Protein AF-A0A5E4YNG4-F1 (afdb_monomer_lite)

Radius of gyration: 36.36 Å; chains: 1; bounding box: 72×98×94 Å

Organism: NCBI:txid2508292

pLDDT: mean 80.36, std 14.43, range [36.69, 95.38]

Structure (mmCIF, N/CA/C/O backbone):
data_AF-A0A5E4YNG4-F1
#
_entry.id   AF-A0A5E4YNG4-F1
#
loop_
_atom_site.group_PDB
_atom_site.id
_atom_site.type_symbol
_atom_site.label_atom_id
_atom_site.label_alt_id
_atom_site.label_comp_id
_atom_site.label_asym_id
_atom_site.label_entity_id
_atom_site.label_seq_id
_atom_site.pdbx_PDB_ins_code
_atom_site.Cartn_x
_atom_site.Cartn_y
_atom_site.Cartn_z
_atom_site.occupancy
_atom_site.B_iso_or_equiv
_atom_site.auth_seq_id
_atom_site.auth_comp_id
_atom_site.auth_asym_id
_atom_site.auth_atom_id
_atom_site.pdbx_PDB_model_num
ATOM 1 N N . MET A 1 1 ? -55.001 67.951 67.050 1.00 54.06 1 MET A N 1
ATOM 2 C CA . MET A 1 1 ? -53.935 66.939 67.212 1.00 54.06 1 MET A CA 1
ATOM 3 C C . MET A 1 1 ? -54.375 65.667 66.504 1.00 54.06 1 MET A C 1
ATOM 5 O O . MET A 1 1 ? -55.515 65.271 66.699 1.00 54.06 1 MET A O 1
ATOM 9 N N . SER A 1 2 ? -53.445 65.068 65.751 1.00 51.81 2 SER A N 1
ATOM 10 C CA . SER A 1 2 ? -53.526 63.856 64.911 1.00 51.81 2 SER A CA 1
ATOM 11 C C . SER A 1 2 ? -54.114 64.014 63.492 1.00 51.81 2 SER A C 1
ATOM 13 O O . SER A 1 2 ? -55.134 64.690 63.368 1.00 51.81 2 SER A O 1
ATOM 15 N N . PRO A 1 3 ? -53.570 63.351 62.444 1.00 52.69 3 PRO A N 1
ATOM 16 C CA . PRO A 1 3 ? -52.270 62.672 62.313 1.00 52.69 3 PRO A CA 1
ATOM 17 C C . PRO A 1 3 ? -51.418 63.195 61.136 1.00 52.69 3 PRO A C 1
ATOM 19 O O . PRO A 1 3 ? -51.901 63.803 60.188 1.00 52.69 3 PRO A O 1
ATOM 22 N N . TYR A 1 4 ? -50.117 62.942 61.242 1.00 60.16 4 TYR A N 1
ATOM 23 C CA . TYR A 1 4 ? -49.100 63.128 60.209 1.00 60.16 4 TYR A CA 1
ATOM 24 C C . TYR A 1 4 ? -49.372 62.162 59.042 1.00 60.16 4 TYR A C 1
ATOM 26 O O . TYR A 1 4 ? -49.594 60.979 59.288 1.00 60.16 4 TYR A O 1
ATOM 34 N N . ASP A 1 5 ? -49.351 62.655 57.805 1.00 58.59 5 ASP A N 1
ATOM 35 C CA . ASP A 1 5 ? -49.536 61.858 56.585 1.00 58.59 5 ASP A CA 1
ATOM 36 C C . ASP A 1 5 ? -48.145 61.516 56.009 1.00 58.59 5 ASP A C 1
ATOM 38 O O . ASP A 1 5 ? -47.427 62.431 55.583 1.00 58.59 5 ASP A O 1
ATOM 42 N N . PRO A 1 6 ? -47.667 60.258 56.069 1.00 61.62 6 PRO A N 1
ATOM 43 C CA . PRO A 1 6 ? -46.349 59.927 55.551 1.00 61.62 6 PRO A CA 1
ATOM 44 C C . PRO A 1 6 ? -46.398 59.779 54.023 1.00 61.62 6 PRO A C 1
ATOM 46 O O . PRO A 1 6 ? -47.113 58.940 53.477 1.00 61.62 6 PRO A O 1
ATOM 49 N N . ARG A 1 7 ? -45.592 60.592 53.325 1.00 60.56 7 ARG A N 1
ATOM 50 C CA . ARG A 1 7 ? -45.295 60.442 51.888 1.00 60.56 7 ARG A CA 1
ATOM 51 C C . ARG A 1 7 ? -44.844 59.003 51.573 1.00 60.56 7 ARG A C 1
ATOM 53 O O . ARG A 1 7 ? -44.031 58.473 52.328 1.00 60.56 7 ARG A O 1
ATOM 60 N N . PRO A 1 8 ? -45.259 58.405 50.442 1.00 57.41 8 PRO A N 1
ATOM 61 C CA . PRO A 1 8 ? -44.745 57.105 50.027 1.00 57.41 8 PRO A CA 1
ATOM 62 C C . PRO A 1 8 ? -43.274 57.233 49.609 1.00 57.41 8 PRO A C 1
ATOM 64 O O . PRO A 1 8 ? -42.941 57.993 48.696 1.00 57.41 8 PRO A O 1
ATOM 67 N N . GLU A 1 9 ? -42.394 56.509 50.300 1.00 58.59 9 GLU A N 1
ATOM 68 C CA . GLU A 1 9 ? -40.991 56.369 49.915 1.00 58.59 9 GLU A CA 1
ATOM 69 C C . GLU A 1 9 ? -40.888 55.678 48.551 1.00 58.59 9 GLU A C 1
ATOM 71 O O . GLU A 1 9 ? -41.623 54.739 48.241 1.00 58.59 9 GLU A O 1
ATOM 76 N N . GLY A 1 10 ? -39.997 56.200 47.708 1.00 54.19 10 GLY A N 1
ATOM 77 C CA . GLY A 1 10 ? -39.794 55.727 46.346 1.00 54.19 10 GLY A CA 1
ATOM 78 C C . GLY A 1 10 ? -39.439 54.242 46.293 1.00 54.19 10 GLY A C 1
ATOM 79 O O . GLY A 1 10 ? -38.670 53.736 47.106 1.00 54.19 10 GLY A O 1
ATOM 80 N N . LEU A 1 11 ? -39.991 53.557 45.291 1.00 50.53 11 LEU A N 1
ATOM 81 C CA . LEU A 1 11 ? -39.637 52.195 44.904 1.00 50.53 11 LEU A CA 1
ATOM 82 C C . LEU A 1 11 ? -38.123 52.100 44.672 1.00 50.53 11 LEU A C 1
ATOM 84 O O . LEU A 1 11 ? -37.616 52.491 43.620 1.00 50.53 11 LEU A O 1
ATOM 88 N N . ASN A 1 12 ? -37.405 51.576 45.663 1.00 53.56 12 ASN A N 1
ATOM 89 C CA . ASN A 1 12 ? -35.994 51.248 45.543 1.00 53.56 12 ASN A CA 1
ATOM 90 C C . ASN A 1 12 ? -35.858 50.036 44.607 1.00 53.56 12 ASN A C 1
ATOM 92 O O . ASN A 1 12 ? -35.958 48.886 45.028 1.00 53.56 12 ASN A O 1
ATOM 96 N N . THR A 1 13 ? -35.706 50.294 43.310 1.00 56.12 13 THR A N 1
ATOM 97 C CA . THR A 1 13 ? -35.404 49.264 42.312 1.00 56.12 13 THR A CA 1
ATOM 98 C C . THR A 1 13 ? -33.894 49.093 42.246 1.00 56.12 13 THR A C 1
ATOM 100 O O . THR A 1 13 ? -33.212 49.652 41.393 1.00 56.12 13 THR A O 1
ATOM 103 N N . GLN A 1 14 ? -33.354 48.315 43.183 1.00 60.91 14 GLN A N 1
ATOM 104 C CA . GLN A 1 14 ? -31.998 47.803 43.045 1.00 60.91 14 GLN A CA 1
ATOM 105 C C . GLN A 1 14 ? -31.982 46.825 41.854 1.00 60.91 14 GLN A C 1
ATOM 107 O O . GLN A 1 14 ? -32.755 45.863 41.865 1.00 60.91 14 GLN A O 1
ATOM 112 N N . PRO A 1 15 ? -31.169 47.050 40.804 1.00 58.38 15 PRO A N 1
ATOM 113 C CA . PRO A 1 15 ? -31.066 46.100 39.704 1.00 58.38 15 PRO A CA 1
ATOM 114 C C . PRO A 1 15 ? -30.515 44.773 40.233 1.00 58.38 15 PRO A C 1
ATOM 116 O O . PRO A 1 15 ? -29.598 44.754 41.060 1.00 58.38 15 PRO A O 1
ATOM 119 N N . ALA A 1 16 ? -31.095 43.661 39.776 1.00 63.31 16 ALA A N 1
ATOM 120 C CA . ALA A 1 16 ? -30.594 42.331 40.094 1.00 63.31 16 ALA A CA 1
ATOM 121 C C . ALA A 1 16 ? -29.104 42.230 39.703 1.00 63.31 16 ALA A C 1
ATOM 123 O O . ALA A 1 16 ? -28.714 42.787 38.670 1.00 63.31 16 ALA A O 1
ATOM 124 N N . PRO A 1 17 ? -28.260 41.553 40.503 1.00 64.88 17 PRO A N 1
ATOM 125 C CA . PRO A 1 17 ? -26.862 41.358 40.143 1.00 64.88 17 PRO A CA 1
ATOM 126 C C . PRO A 1 17 ? -26.766 40.631 38.791 1.00 64.88 17 PRO A C 1
ATOM 128 O O . PRO A 1 17 ? -27.631 39.801 38.489 1.00 64.88 17 PRO A O 1
ATOM 131 N N . PRO A 1 18 ? -25.740 40.920 37.968 1.00 61.53 18 PRO A N 1
ATOM 132 C CA . PRO A 1 18 ? -25.562 40.235 36.695 1.00 61.53 18 PRO A CA 1
ATOM 133 C C . PRO A 1 18 ? -25.455 38.729 36.947 1.00 61.53 18 PRO A C 1
ATOM 135 O O . PRO A 1 18 ? -24.652 38.287 37.771 1.00 61.53 18 PRO A O 1
ATOM 138 N N . SER A 1 19 ? -26.290 37.944 36.262 1.00 65.69 19 SER A N 1
ATOM 139 C CA . SER A 1 19 ? -26.213 36.486 36.294 1.00 65.69 19 SER A CA 1
ATOM 140 C C . SER A 1 19 ? -24.792 36.059 35.931 1.00 65.69 19 SER A C 1
ATOM 142 O O . SER A 1 19 ? -24.269 36.465 34.892 1.00 65.69 19 SER A O 1
ATOM 144 N N . ALA A 1 20 ? -24.155 35.283 36.809 1.00 64.06 20 ALA A N 1
ATOM 145 C CA . ALA A 1 20 ? -22.824 34.751 36.553 1.00 64.06 20 ALA A CA 1
ATOM 146 C C . ALA A 1 20 ? -22.823 33.965 35.225 1.00 64.06 20 ALA A C 1
ATOM 148 O O . ALA A 1 20 ? -23.814 33.286 34.931 1.00 64.06 20 ALA A O 1
ATOM 149 N N . PRO A 1 21 ? -21.747 34.043 34.419 1.00 61.88 21 PRO A N 1
ATOM 150 C CA . PRO A 1 21 ? -21.626 33.233 33.212 1.00 61.88 21 PRO A CA 1
ATOM 151 C C . PRO A 1 21 ? -21.775 31.743 33.563 1.00 61.88 21 PRO A C 1
ATOM 153 O O . PRO A 1 21 ? -21.390 31.353 34.672 1.00 61.88 21 PRO A O 1
ATOM 156 N N . PRO A 1 22 ? -22.340 30.915 32.662 1.00 60.69 22 PRO A N 1
ATOM 157 C CA . PRO A 1 22 ? -22.518 29.492 32.913 1.00 60.69 22 PRO A CA 1
ATOM 158 C C . PRO A 1 22 ? -21.158 28.880 33.239 1.00 60.69 22 PRO A C 1
ATOM 160 O O . PRO A 1 22 ? -20.270 28.797 32.392 1.00 60.69 22 PRO A O 1
ATOM 163 N N . GLN A 1 23 ? -20.994 28.502 34.503 1.00 56.22 23 GLN A N 1
ATOM 164 C CA . GLN A 1 23 ? -19.862 27.724 34.968 1.00 56.22 23 GLN A CA 1
ATOM 165 C C . GLN A 1 23 ? -20.060 26.346 34.343 1.00 56.22 23 GLN A C 1
ATOM 167 O O . GLN A 1 23 ? -20.885 25.577 34.832 1.00 56.22 23 GLN A O 1
ATOM 172 N N . ILE A 1 24 ? -19.390 26.070 33.222 1.00 60.06 24 ILE A N 1
ATOM 173 C CA . ILE A 1 24 ? -19.284 24.707 32.698 1.00 60.06 24 ILE A CA 1
ATOM 174 C C . ILE A 1 24 ? -18.595 23.926 33.814 1.00 60.06 24 ILE A C 1
ATOM 176 O O . ILE A 1 24 ? -17.406 24.104 34.074 1.00 60.06 24 ILE A O 1
ATOM 180 N N . GLY A 1 25 ? -19.392 23.208 34.599 1.00 62.16 25 GLY A N 1
ATOM 181 C CA . GLY A 1 25 ? -18.923 22.596 35.829 1.00 62.16 25 GLY A CA 1
ATOM 182 C C . GLY A 1 25 ? -18.045 21.404 35.488 1.00 62.16 25 GLY A C 1
ATOM 183 O O . GLY A 1 25 ? -18.305 20.712 34.509 1.00 62.16 25 GLY A O 1
ATOM 184 N N . ALA A 1 26 ? -17.064 21.093 36.334 1.00 67.50 26 ALA A N 1
ATOM 185 C CA . ALA A 1 26 ? -16.248 19.879 36.219 1.00 67.50 26 ALA A CA 1
ATOM 186 C C . ALA A 1 26 ? -17.087 18.587 36.022 1.00 67.50 26 ALA A C 1
ATOM 188 O O . ALA A 1 26 ? -16.613 17.613 35.446 1.00 67.50 26 ALA A O 1
ATOM 189 N N . ASN A 1 27 ? -18.359 18.594 36.442 1.00 75.81 27 ASN A N 1
ATOM 190 C CA . ASN A 1 27 ? -19.325 17.519 36.202 1.00 75.81 27 ASN A CA 1
ATOM 191 C C . ASN A 1 27 ? -19.724 17.357 34.723 1.00 75.81 27 ASN A C 1
ATOM 193 O O . ASN A 1 27 ? -19.923 16.229 34.275 1.00 75.81 27 ASN A O 1
ATOM 197 N N . ASP A 1 28 ? -19.819 18.447 33.959 1.00 85.69 28 ASP A N 1
ATOM 198 C CA . ASP A 1 28 ? -20.122 18.405 32.525 1.00 85.69 28 ASP A CA 1
ATOM 199 C C . ASP A 1 28 ? -18.929 17.858 31.735 1.00 85.69 28 ASP A C 1
ATOM 201 O O . ASP A 1 28 ? -19.103 17.050 30.819 1.00 85.69 28 ASP A O 1
ATOM 205 N N . GLU A 1 29 ? -17.709 18.234 32.126 1.00 87.38 29 GLU A N 1
ATOM 206 C CA . GLU A 1 29 ? -16.479 17.677 31.555 1.00 87.38 29 GLU A CA 1
ATOM 207 C C . GLU A 1 29 ? -16.332 16.188 31.875 1.00 87.38 29 GLU A C 1
ATOM 209 O O . GLU A 1 29 ? -16.055 15.393 30.976 1.00 87.38 29 GLU A O 1
ATOM 214 N N . LEU A 1 30 ? -16.600 15.783 33.120 1.00 90.12 30 LEU A N 1
ATOM 215 C CA . LEU A 1 30 ? -16.581 14.379 33.528 1.00 90.12 30 LEU A CA 1
ATOM 216 C C . LEU A 1 30 ? -17.625 13.548 32.769 1.00 90.12 30 LEU A C 1
ATOM 218 O O . LEU A 1 30 ? -17.322 12.451 32.295 1.00 90.12 30 LEU A O 1
ATOM 222 N N . ALA A 1 31 ? -18.843 14.070 32.598 1.00 90.69 31 ALA A N 1
ATOM 223 C CA . ALA A 1 31 ? -19.891 13.406 31.826 1.00 90.69 31 ALA A CA 1
ATOM 224 C C . ALA A 1 31 ? -19.515 13.293 30.342 1.00 90.69 31 ALA A C 1
ATOM 226 O O . ALA A 1 31 ? -19.750 12.258 29.715 1.00 90.69 31 ALA A O 1
ATOM 227 N N . LYS A 1 32 ? -18.895 14.335 29.778 1.00 89.44 32 LYS A N 1
ATOM 228 C CA . LYS A 1 32 ? -18.384 14.312 28.406 1.00 89.44 32 LYS A CA 1
ATOM 229 C C . LYS A 1 32 ? -17.275 13.273 28.249 1.00 89.44 32 LYS A C 1
ATOM 231 O O . LYS A 1 32 ? -17.332 12.481 27.314 1.00 89.44 32 LYS A O 1
ATOM 236 N N . MET A 1 33 ? -16.314 13.234 29.170 1.00 92.62 33 MET A N 1
ATOM 237 C CA . MET A 1 33 ? -15.226 12.256 29.165 1.00 92.62 33 MET A CA 1
ATOM 238 C C . MET A 1 33 ? -15.760 10.828 29.287 1.00 92.62 33 MET A C 1
ATOM 240 O O . MET A 1 33 ? -15.365 9.968 28.511 1.00 92.62 33 MET A O 1
ATOM 244 N N . THR A 1 34 ? -16.730 10.598 30.174 1.00 94.25 34 THR A N 1
ATOM 245 C CA . THR A 1 34 ? -17.378 9.288 30.347 1.00 94.25 34 THR A CA 1
ATOM 246 C C . THR A 1 34 ? -18.074 8.828 29.066 1.00 94.25 34 THR A C 1
ATOM 248 O O . THR A 1 34 ? -17.942 7.672 28.674 1.00 94.25 34 THR A O 1
ATOM 251 N N . ARG A 1 35 ? -18.782 9.731 28.371 1.00 94.44 35 ARG A N 1
ATOM 252 C CA . ARG A 1 35 ? -19.409 9.408 27.078 1.00 94.44 35 ARG A CA 1
ATOM 253 C C . ARG A 1 35 ? -18.377 9.113 25.993 1.00 94.44 35 ARG A C 1
ATOM 255 O O . ARG A 1 35 ? -18.563 8.158 25.253 1.00 94.44 35 ARG A O 1
ATOM 262 N N . MET A 1 36 ? -17.310 9.912 25.900 1.00 94.50 36 MET A N 1
ATOM 263 C CA . MET A 1 36 ? -16.236 9.685 24.921 1.00 94.50 36 MET A CA 1
ATOM 264 C C . MET A 1 36 ? -15.538 8.348 25.166 1.00 94.50 36 MET A C 1
ATOM 266 O O . MET A 1 36 ? -15.299 7.607 24.222 1.00 94.50 36 MET A O 1
ATOM 270 N N . PHE A 1 37 ? -15.274 8.018 26.429 1.00 91.19 37 PHE A N 1
ATOM 271 C CA . PHE A 1 37 ? -14.697 6.737 26.812 1.00 91.19 37 PHE A CA 1
ATOM 272 C C . PHE A 1 37 ? -15.641 5.588 26.443 1.00 91.19 37 PHE A C 1
ATOM 274 O O . PHE A 1 37 ? -15.240 4.690 25.720 1.00 91.19 37 PHE A O 1
ATOM 281 N N . GLY A 1 38 ? -16.920 5.652 26.825 1.00 89.12 38 GLY A N 1
ATOM 282 C CA . GLY A 1 38 ? -17.896 4.614 26.473 1.00 89.12 38 GLY A CA 1
ATOM 283 C C . GLY A 1 38 ? -18.042 4.390 24.963 1.00 89.12 38 GLY A C 1
ATOM 284 O O . GLY A 1 38 ? -18.115 3.246 24.528 1.00 89.12 38 GLY A O 1
ATOM 285 N N . ALA A 1 39 ? -18.027 5.464 24.166 1.00 92.06 39 ALA A N 1
ATOM 286 C CA . ALA A 1 39 ? -18.030 5.361 22.707 1.00 92.06 39 ALA A CA 1
ATOM 287 C C . ALA A 1 39 ? -16.757 4.681 22.178 1.00 92.06 39 ALA A C 1
ATOM 289 O O . ALA A 1 39 ? -16.854 3.742 21.401 1.00 92.06 39 ALA A O 1
ATOM 290 N N . ALA A 1 40 ? -15.579 5.079 22.669 1.00 88.88 40 ALA A N 1
ATOM 291 C CA . ALA A 1 40 ? -14.314 4.474 22.259 1.00 88.88 40 ALA A CA 1
ATOM 292 C C . ALA A 1 40 ? -14.240 2.971 22.585 1.00 88.88 40 ALA A C 1
ATOM 294 O O . ALA A 1 40 ? -13.756 2.198 21.767 1.00 88.88 40 ALA A O 1
ATOM 295 N N . TYR A 1 41 ? -14.748 2.536 23.743 1.00 86.44 41 TYR A N 1
ATOM 296 C CA . TYR A 1 41 ? -14.808 1.105 24.072 1.00 86.44 41 TYR A CA 1
ATOM 297 C C . TYR A 1 41 ? -15.782 0.336 23.182 1.00 86.44 41 TYR A C 1
ATOM 299 O O . TYR A 1 41 ? -15.489 -0.798 22.816 1.00 86.44 41 TYR A O 1
ATOM 307 N N . ALA A 1 42 ? -16.920 0.937 22.821 1.00 87.56 42 ALA A N 1
ATOM 308 C CA . ALA A 1 42 ? -17.849 0.319 21.881 1.00 87.56 42 ALA A CA 1
ATOM 309 C C . ALA A 1 42 ? -17.199 0.138 20.499 1.00 87.56 42 ALA A C 1
ATOM 311 O O . ALA A 1 42 ? -17.283 -0.946 19.930 1.00 87.56 42 ALA A O 1
ATOM 312 N N . ASP A 1 43 ? -16.492 1.158 20.005 1.00 90.00 43 ASP A N 1
ATOM 313 C CA . ASP A 1 43 ? -15.784 1.098 18.722 1.00 90.00 43 ASP A CA 1
ATOM 314 C C . ASP A 1 43 ? -14.661 0.046 18.735 1.00 90.00 43 ASP A C 1
ATOM 316 O O . ASP A 1 43 ? -14.529 -0.728 17.789 1.00 90.00 43 ASP A O 1
ATOM 320 N N . LEU A 1 44 ? -13.881 -0.037 19.820 1.00 87.50 44 LEU A N 1
ATOM 321 C CA . LEU A 1 44 ? -12.856 -1.076 19.980 1.00 87.50 44 LEU A CA 1
ATOM 322 C C . LEU A 1 44 ? -13.465 -2.482 20.040 1.00 87.50 44 LEU A C 1
ATOM 324 O O . LEU A 1 44 ? -12.907 -3.407 19.458 1.00 87.50 44 LEU A O 1
ATOM 328 N N . GLY A 1 45 ? -14.626 -2.638 20.681 1.00 86.94 45 GLY A N 1
ATOM 329 C CA . GLY A 1 45 ? -15.364 -3.901 20.691 1.00 86.94 45 GLY A CA 1
ATOM 330 C C . GLY A 1 45 ? -15.769 -4.356 19.286 1.00 86.94 45 GLY A C 1
ATOM 331 O O . GLY A 1 45 ? -15.578 -5.520 18.950 1.00 86.94 45 GLY A O 1
ATOM 332 N N . LEU A 1 46 ? -16.245 -3.432 18.442 1.00 90.31 46 LEU A N 1
ATOM 333 C CA . LEU A 1 46 ? -16.575 -3.726 17.041 1.00 90.31 46 LEU A CA 1
ATOM 334 C C . LEU A 1 46 ? -15.341 -4.142 16.228 1.00 90.31 46 LEU A C 1
ATOM 336 O O . LEU A 1 46 ? -15.438 -5.007 15.361 1.00 90.31 46 LEU A O 1
ATOM 340 N N . ILE A 1 47 ? -14.186 -3.528 16.496 1.00 89.62 47 ILE A N 1
ATOM 341 C CA . ILE A 1 47 ? -12.924 -3.881 15.832 1.00 89.62 47 ILE A CA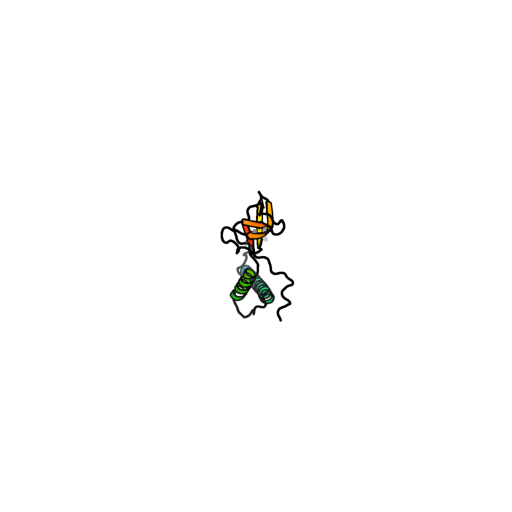 1
ATOM 342 C C . ILE A 1 47 ? -12.465 -5.278 16.255 1.00 89.62 47 ILE A C 1
ATOM 344 O O . ILE A 1 47 ? -12.084 -6.062 15.392 1.00 89.62 47 ILE A O 1
ATOM 348 N N . ASN A 1 48 ? -12.539 -5.606 17.547 1.00 87.94 48 ASN A N 1
ATOM 349 C CA . ASN A 1 48 ? -12.192 -6.941 18.033 1.00 87.94 48 ASN A CA 1
ATOM 350 C C . ASN A 1 48 ? -13.085 -8.014 17.406 1.00 87.94 48 ASN A C 1
ATOM 352 O O . ASN A 1 48 ? -12.565 -8.998 16.900 1.00 87.94 48 ASN A O 1
ATOM 356 N N . GLU A 1 49 ? -14.403 -7.792 17.347 1.00 89.06 49 GLU A N 1
ATOM 357 C CA . GLU A 1 49 ? -15.333 -8.712 16.678 1.00 89.06 49 GLU A CA 1
ATOM 358 C C . GLU A 1 49 ? -14.994 -8.886 15.189 1.00 89.06 49 GLU A C 1
ATOM 360 O O . GLU A 1 49 ? -14.968 -10.005 14.684 1.00 89.06 49 GLU A O 1
ATOM 365 N N . ALA A 1 50 ? -14.684 -7.795 14.481 1.00 90.31 50 ALA A N 1
ATOM 366 C CA . ALA A 1 50 ? -14.330 -7.849 13.062 1.00 90.31 50 ALA A CA 1
ATOM 367 C C . ALA A 1 50 ? -13.001 -8.574 12.787 1.00 90.31 50 ALA A C 1
ATOM 369 O O . ALA A 1 50 ? -12.824 -9.128 11.703 1.00 90.31 50 ALA A O 1
ATOM 370 N N . LEU A 1 51 ? -12.072 -8.540 13.743 1.00 89.50 51 LEU A N 1
ATOM 371 C CA . LEU A 1 51 ? -10.770 -9.201 13.668 1.00 89.50 51 LEU A CA 1
ATOM 372 C C . LEU A 1 51 ? -10.767 -10.590 14.337 1.00 89.50 51 LEU A C 1
ATOM 374 O O . LEU A 1 51 ? -9.713 -11.214 14.385 1.00 89.50 51 LEU A O 1
ATOM 378 N N . ASP A 1 52 ? -11.917 -11.059 14.841 1.00 89.12 52 ASP A N 1
ATOM 379 C CA . ASP A 1 52 ? -12.072 -12.298 15.625 1.00 89.12 52 ASP A CA 1
ATOM 380 C C . ASP A 1 52 ? -11.111 -12.381 16.832 1.00 89.12 52 ASP A C 1
ATOM 382 O O . ASP A 1 52 ? -10.570 -13.432 17.173 1.00 89.12 52 ASP A O 1
ATOM 386 N N . LEU A 1 53 ? -10.866 -11.234 17.472 1.00 87.12 53 LEU A N 1
ATOM 387 C CA . LEU A 1 53 ? -9.984 -11.100 18.629 1.00 87.12 53 LEU A CA 1
ATOM 388 C C . LEU A 1 53 ? -10.771 -11.225 19.934 1.00 87.12 53 LEU A C 1
ATOM 390 O O . LEU A 1 53 ? -11.882 -10.702 20.060 1.00 87.12 53 LEU A O 1
ATOM 394 N N . ASP A 1 54 ? -10.157 -11.856 20.935 1.00 83.50 54 ASP A N 1
ATOM 395 C CA . ASP A 1 54 ? -10.735 -11.959 22.273 1.00 83.50 54 ASP A CA 1
ATOM 396 C C . ASP A 1 54 ? -10.774 -10.565 22.940 1.00 83.50 54 ASP A C 1
ATOM 398 O O . ASP A 1 54 ? -9.727 -9.940 23.148 1.00 83.50 54 ASP A O 1
ATOM 402 N N . PRO A 1 55 ? -11.962 -10.031 23.284 1.00 73.62 55 PRO A N 1
ATOM 403 C CA . PRO A 1 55 ? -12.075 -8.737 23.949 1.00 73.62 55 PRO A CA 1
ATOM 404 C C . PRO A 1 55 ? -11.478 -8.718 25.364 1.00 73.62 55 PRO A C 1
ATOM 406 O O . PRO A 1 55 ? -11.207 -7.627 25.876 1.00 73.62 55 PRO A O 1
ATOM 409 N N . ASP A 1 56 ? -11.266 -9.880 25.989 1.00 78.81 56 ASP A N 1
ATOM 410 C CA . ASP A 1 56 ? -10.661 -9.998 27.317 1.00 78.81 56 ASP A CA 1
ATOM 411 C C . ASP A 1 56 ? -9.121 -9.953 27.280 1.00 78.81 56 ASP A C 1
ATOM 413 O O . ASP A 1 56 ? -8.498 -9.757 28.327 1.00 78.81 56 ASP A O 1
ATOM 417 N N . ASP A 1 57 ? -8.500 -10.051 26.095 1.00 75.69 57 ASP A N 1
ATOM 418 C CA . ASP A 1 57 ? -7.035 -10.118 25.945 1.00 75.69 57 ASP A CA 1
ATOM 419 C C . ASP A 1 57 ? -6.325 -8.782 26.247 1.00 75.69 57 ASP A C 1
ATOM 421 O O . ASP A 1 57 ? -5.118 -8.734 26.465 1.00 75.69 57 ASP A O 1
ATOM 425 N N . GLY A 1 58 ? -7.092 -7.696 26.386 1.00 70.38 58 GLY A N 1
ATOM 426 C CA . GLY A 1 58 ? -6.637 -6.418 26.929 1.00 70.38 58 GLY A CA 1
ATOM 427 C C . GLY A 1 58 ? -5.621 -5.651 26.064 1.00 70.38 58 GLY A C 1
ATOM 428 O O . GLY A 1 58 ? -4.754 -6.186 25.386 1.00 70.38 58 GLY A O 1
ATOM 429 N N . GLY A 1 59 ? -5.687 -4.318 26.125 1.00 79.62 59 GLY A N 1
ATOM 430 C CA . GLY A 1 59 ? -4.731 -3.454 25.423 1.00 79.62 59 GLY A CA 1
ATOM 431 C C . GLY A 1 59 ? -4.950 -3.374 23.907 1.00 79.62 59 GLY A C 1
ATOM 432 O O . GLY A 1 59 ? -5.966 -3.806 23.376 1.00 79.62 59 GLY A O 1
ATOM 433 N N . ALA A 1 60 ? -4.015 -2.720 23.213 1.00 87.12 60 ALA A N 1
ATOM 434 C CA . ALA A 1 60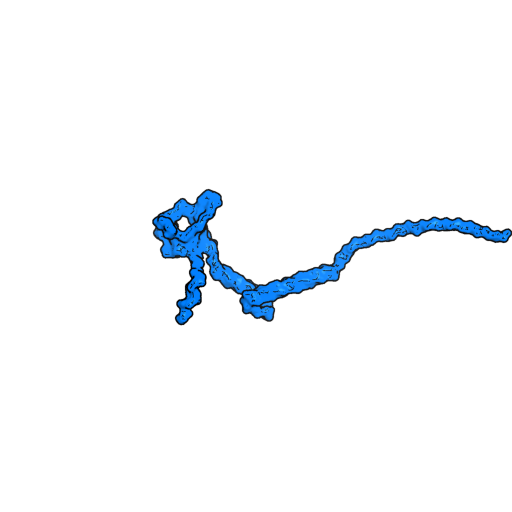 ? -4.083 -2.508 21.763 1.00 87.12 60 ALA A CA 1
ATOM 435 C C . ALA A 1 60 ? -3.207 -3.493 20.971 1.00 87.12 60 ALA A C 1
ATOM 437 O O . ALA A 1 60 ? -3.210 -3.452 19.745 1.00 87.12 60 ALA A O 1
ATOM 438 N N . GLU A 1 61 ? -2.431 -4.336 21.656 1.00 89.56 61 GLU A N 1
ATOM 439 C CA . GLU A 1 61 ? -1.429 -5.221 21.049 1.00 89.56 61 GLU A CA 1
ATOM 440 C C . GLU A 1 61 ? -2.050 -6.201 20.038 1.00 89.56 61 GLU A C 1
ATOM 442 O O . GLU A 1 61 ? -1.570 -6.203 18.903 1.00 89.56 61 GLU A O 1
ATOM 447 N N . PRO A 1 62 ? -3.166 -6.901 20.344 1.00 88.12 62 PRO A N 1
ATOM 448 C CA . PRO A 1 62 ? -3.792 -7.818 19.385 1.00 88.12 62 PRO A CA 1
ATOM 449 C C . PRO A 1 62 ? -4.282 -7.108 18.115 1.00 88.12 62 PRO A C 1
ATOM 451 O O . PRO A 1 62 ? -4.085 -7.579 16.996 1.00 88.12 62 PRO A O 1
ATOM 454 N N . ILE A 1 63 ? -4.855 -5.910 18.269 1.00 89.00 63 ILE A N 1
ATOM 455 C CA . ILE A 1 63 ? -5.325 -5.092 17.142 1.00 89.00 63 ILE A CA 1
ATOM 456 C C . ILE A 1 63 ? -4.139 -4.626 16.286 1.00 89.00 63 ILE A C 1
ATOM 458 O O . ILE A 1 63 ? -4.218 -4.619 15.058 1.00 89.00 63 ILE A O 1
ATOM 462 N N . LEU A 1 64 ? -3.031 -4.216 16.911 1.00 90.62 64 LEU A N 1
ATOM 463 C CA . LEU A 1 64 ? -1.834 -3.775 16.194 1.00 90.62 64 LEU A CA 1
ATOM 464 C C . LEU A 1 64 ? -1.167 -4.923 15.433 1.00 90.62 64 LEU A C 1
ATOM 466 O O . LEU A 1 64 ? -0.693 -4.698 14.318 1.00 90.62 64 LEU A O 1
ATOM 470 N N . GLU A 1 65 ? -1.147 -6.126 16.006 1.00 90.50 65 GLU A N 1
ATOM 471 C CA . GLU A 1 65 ? -0.647 -7.333 15.347 1.00 90.50 65 GLU A CA 1
ATOM 472 C C . GLU A 1 65 ? -1.507 -7.696 14.134 1.00 90.50 65 GLU A C 1
ATOM 474 O O . GLU A 1 65 ? -0.975 -7.802 13.029 1.00 90.50 65 GLU A O 1
ATOM 479 N N . ALA A 1 66 ? -2.832 -7.736 14.292 1.00 89.31 66 ALA A N 1
ATOM 480 C CA . ALA A 1 66 ? -3.758 -7.978 13.188 1.00 89.31 66 ALA A CA 1
ATOM 481 C C . ALA A 1 66 ? -3.622 -6.924 12.071 1.00 89.31 66 ALA A C 1
ATOM 483 O O . ALA A 1 66 ? -3.604 -7.253 10.885 1.00 89.31 66 ALA A O 1
ATOM 484 N N . ILE A 1 67 ? -3.449 -5.641 12.416 1.00 90.31 67 ILE A N 1
ATOM 485 C CA . ILE A 1 67 ? -3.169 -4.587 11.426 1.00 90.31 67 ILE A CA 1
ATOM 486 C C . ILE A 1 67 ? -1.831 -4.832 10.722 1.00 90.31 67 ILE A C 1
ATOM 488 O O . ILE A 1 67 ? -1.728 -4.600 9.517 1.00 90.31 67 ILE A O 1
ATOM 492 N N . ALA A 1 68 ? -0.790 -5.246 11.446 1.00 88.06 68 ALA A N 1
ATOM 493 C CA . ALA A 1 68 ? 0.513 -5.530 10.854 1.00 88.06 68 ALA A CA 1
ATOM 494 C C . ALA A 1 68 ? 0.430 -6.707 9.873 1.00 88.06 68 ALA A C 1
ATOM 496 O O . ALA A 1 68 ? 0.974 -6.610 8.772 1.00 88.06 68 ALA A O 1
ATOM 497 N N . GLU A 1 69 ? -0.303 -7.758 10.235 1.00 88.06 69 GLU A N 1
ATOM 498 C CA . GLU A 1 69 ? -0.560 -8.914 9.383 1.00 88.06 69 GLU A CA 1
ATOM 499 C C . GLU A 1 69 ? -1.333 -8.516 8.120 1.00 88.06 69 GLU A C 1
ATOM 501 O O . GLU A 1 69 ? -0.867 -8.754 7.006 1.00 88.06 69 GLU A O 1
ATOM 506 N N . LEU A 1 70 ? -2.450 -7.799 8.268 1.00 87.75 70 LEU A N 1
ATOM 507 C CA . LEU A 1 70 ? -3.231 -7.297 7.135 1.00 87.75 70 LEU A CA 1
ATOM 508 C C . LEU A 1 70 ? -2.388 -6.400 6.220 1.00 87.75 70 LEU A C 1
ATOM 510 O O . LEU A 1 70 ? -2.453 -6.505 4.996 1.00 87.75 70 LEU A O 1
ATOM 514 N N . LYS A 1 71 ? -1.543 -5.534 6.790 1.00 84.25 71 LYS A N 1
ATOM 515 C CA . LYS A 1 71 ? -0.627 -4.687 6.010 1.00 84.25 71 LYS A CA 1
ATOM 516 C C . LYS A 1 71 ? 0.459 -5.478 5.286 1.00 84.25 71 LYS A C 1
ATOM 518 O O . LYS A 1 71 ? 0.942 -4.982 4.269 1.00 84.25 71 LYS A O 1
ATOM 523 N N . ALA A 1 72 ? 0.857 -6.638 5.804 1.00 80.69 72 ALA A N 1
ATOM 524 C CA . ALA A 1 72 ? 1.805 -7.534 5.151 1.00 80.69 72 ALA A CA 1
ATOM 525 C C . ALA A 1 72 ? 1.158 -8.313 3.993 1.00 80.69 72 ALA A C 1
ATOM 527 O O . ALA A 1 72 ? 1.841 -8.630 3.024 1.00 80.69 72 ALA A O 1
ATOM 528 N N . GLN A 1 73 ? -0.149 -8.579 4.067 1.00 78.69 73 GLN A N 1
ATOM 529 C CA . GLN A 1 73 ? -0.898 -9.262 3.007 1.00 78.69 73 GLN A CA 1
ATOM 530 C C . GLN A 1 73 ? -1.235 -8.348 1.820 1.00 78.69 73 GLN A C 1
ATOM 532 O O . GLN A 1 73 ? -1.411 -8.829 0.703 1.00 78.69 73 GLN A O 1
ATOM 537 N N . VAL A 1 74 ? -1.321 -7.029 2.026 1.00 80.38 74 VAL A N 1
ATOM 538 C CA . VAL A 1 74 ? -1.599 -6.074 0.942 1.00 80.38 74 VAL A CA 1
ATOM 539 C C . VAL A 1 74 ? -0.316 -5.787 0.151 1.00 80.38 74 VAL A C 1
ATOM 541 O O . VAL A 1 74 ? 0.620 -5.215 0.717 1.00 80.38 74 VAL A O 1
ATOM 544 N N . PRO A 1 75 ? -0.259 -6.091 -1.163 1.00 80.19 75 PRO A N 1
ATOM 545 C CA . PRO A 1 75 ? 0.904 -5.761 -1.979 1.00 80.19 75 PRO A CA 1
ATOM 546 C C . PRO A 1 75 ? 1.141 -4.244 -2.002 1.00 80.19 75 PRO A C 1
ATOM 548 O O . PRO A 1 75 ? 0.220 -3.462 -2.253 1.00 80.19 75 PRO A O 1
ATOM 551 N N . GLN A 1 76 ? 2.377 -3.816 -1.735 1.00 86.12 76 GLN A N 1
ATOM 552 C CA . GLN A 1 76 ? 2.745 -2.398 -1.660 1.00 86.12 76 GLN A CA 1
ATOM 553 C C . GLN A 1 76 ? 3.584 -1.961 -2.860 1.00 86.12 76 GLN A C 1
ATOM 555 O O . GLN A 1 76 ? 4.316 -2.750 -3.454 1.00 86.12 76 GLN A O 1
ATOM 560 N N . TRP A 1 77 ? 3.487 -0.672 -3.189 1.00 92.75 77 TRP A N 1
ATOM 561 C CA . TRP A 1 77 ? 4.330 -0.040 -4.196 1.00 92.75 77 TRP A CA 1
ATOM 562 C C . TRP A 1 77 ? 5.732 0.212 -3.639 1.00 92.75 77 TRP A C 1
ATOM 564 O O . TRP A 1 77 ? 5.905 1.001 -2.714 1.00 92.75 77 TRP A O 1
ATOM 574 N N . ILE A 1 78 ? 6.725 -0.419 -4.251 1.00 93.75 78 ILE A N 1
ATOM 575 C CA . ILE A 1 78 ? 8.141 -0.326 -3.913 1.00 93.75 78 ILE A CA 1
ATOM 576 C C . ILE A 1 78 ? 8.818 0.618 -4.918 1.00 93.75 78 ILE A C 1
ATOM 578 O O . ILE A 1 78 ? 8.720 0.393 -6.131 1.00 93.75 78 ILE A O 1
ATOM 582 N N . PRO A 1 79 ? 9.494 1.690 -4.471 1.00 95.38 79 PRO A N 1
ATOM 583 C CA . PRO A 1 79 ? 10.256 2.559 -5.359 1.00 95.38 79 PRO A CA 1
ATOM 584 C C . PRO A 1 79 ? 11.421 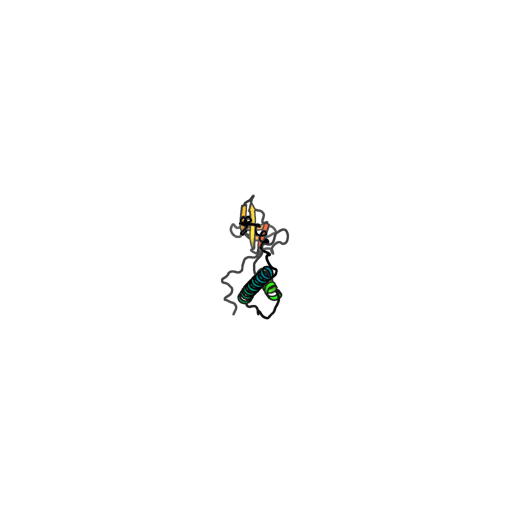1.808 -6.009 1.00 95.38 79 PRO A C 1
ATOM 586 O O . PRO A 1 79 ? 12.195 1.135 -5.328 1.00 95.38 79 PRO A O 1
ATOM 589 N N . VAL A 1 80 ? 11.632 2.003 -7.314 1.00 94.25 80 VAL A N 1
ATOM 590 C CA . VAL A 1 80 ? 12.765 1.374 -8.033 1.00 94.25 80 VAL A CA 1
ATOM 591 C C . VAL A 1 80 ? 14.134 1.802 -7.492 1.00 94.25 80 VAL A C 1
ATOM 593 O O . VAL A 1 80 ? 15.129 1.117 -7.704 1.00 94.25 80 VAL A O 1
ATOM 596 N N . SER A 1 81 ? 14.193 2.948 -6.809 1.00 93.44 81 SER A N 1
ATOM 597 C CA . SER A 1 81 ? 15.397 3.453 -6.145 1.00 93.44 81 SER A CA 1
ATOM 598 C C . SER A 1 81 ? 15.742 2.710 -4.857 1.00 93.44 81 SER A C 1
ATOM 600 O O . SER A 1 81 ? 16.882 2.789 -4.411 1.00 93.44 81 SER A O 1
ATOM 602 N N . GLU A 1 82 ? 14.764 2.050 -4.237 1.00 94.94 82 GLU A N 1
ATOM 603 C CA . GLU A 1 82 ? 14.960 1.281 -3.007 1.00 94.94 82 GLU A CA 1
ATOM 604 C C . GLU A 1 82 ? 15.293 -0.169 -3.333 1.00 94.94 82 GLU A C 1
ATOM 606 O O . GLU A 1 82 ? 16.267 -0.719 -2.821 1.00 94.94 82 GLU A O 1
ATOM 611 N N . GLN A 1 83 ? 14.505 -0.774 -4.220 1.00 94.06 83 GLN A N 1
ATOM 612 C CA . GLN A 1 83 ? 14.667 -2.162 -4.611 1.00 94.06 83 GLN A CA 1
ATOM 613 C C . GLN A 1 83 ? 14.103 -2.374 -6.015 1.00 94.06 83 GLN A C 1
ATOM 615 O O . GLN A 1 83 ? 13.058 -1.827 -6.367 1.00 94.06 83 GLN A O 1
ATOM 620 N N . LEU A 1 84 ? 14.788 -3.193 -6.810 1.00 94.06 84 LEU A N 1
ATOM 621 C CA . LEU A 1 84 ? 14.266 -3.715 -8.071 1.00 94.06 84 LEU A CA 1
ATOM 622 C C . LEU A 1 84 ? 13.619 -5.088 -7.834 1.00 94.06 84 LEU A C 1
ATOM 624 O O . LEU A 1 84 ? 14.060 -5.801 -6.926 1.00 94.06 84 LEU A O 1
ATOM 628 N N . PRO A 1 85 ? 12.606 -5.472 -8.628 1.00 94.19 85 PRO A N 1
ATOM 629 C CA . PRO A 1 85 ? 12.098 -6.838 -8.599 1.00 94.19 85 PRO A CA 1
ATOM 630 C C . PRO A 1 85 ? 13.187 -7.830 -9.022 1.00 94.19 85 PRO A C 1
ATOM 632 O O . PRO A 1 85 ? 14.202 -7.451 -9.619 1.00 94.19 85 PRO A O 1
ATOM 635 N N . GLU A 1 86 ? 12.966 -9.112 -8.738 1.00 93.69 86 GLU A N 1
ATOM 636 C CA . GLU A 1 86 ? 13.800 -10.160 -9.324 1.00 93.69 86 GLU A CA 1
ATOM 637 C C . GLU A 1 86 ? 13.705 -10.105 -10.861 1.00 93.69 86 GLU A C 1
ATOM 639 O O . GLU A 1 86 ? 12.657 -9.746 -11.404 1.00 93.69 86 GLU A O 1
ATOM 644 N N . PRO A 1 87 ? 14.787 -10.405 -11.595 1.00 92.12 87 PRO A N 1
ATOM 645 C CA . PRO A 1 87 ? 14.714 -10.479 -13.046 1.00 92.12 87 PRO A CA 1
ATOM 646 C C . PRO A 1 87 ? 13.693 -11.522 -13.502 1.00 92.12 87 PRO A C 1
ATOM 648 O O . PRO A 1 87 ? 13.504 -12.538 -12.839 1.00 92.12 87 PRO A O 1
ATOM 651 N N . GLU A 1 88 ? 13.091 -11.290 -14.666 1.00 88.62 88 GLU A N 1
ATOM 652 C CA . GLU A 1 88 ? 12.182 -12.239 -15.327 1.00 88.62 88 GLU A CA 1
ATOM 653 C C . GLU A 1 88 ? 10.880 -12.546 -14.562 1.00 88.62 88 GLU A C 1
ATOM 655 O O . GLU A 1 88 ? 10.193 -13.515 -14.885 1.00 88.62 88 GLU A O 1
ATOM 660 N N . ILE A 1 89 ? 10.501 -11.710 -13.589 1.00 91.38 89 ILE A N 1
ATOM 661 C CA . ILE A 1 89 ? 9.177 -11.769 -12.957 1.00 91.38 89 ILE A CA 1
ATOM 662 C C . ILE A 1 89 ? 8.269 -10.669 -13.504 1.00 91.38 89 ILE A C 1
ATOM 664 O O . ILE A 1 89 ? 8.713 -9.542 -13.749 1.00 91.38 89 ILE A O 1
ATOM 668 N N . ASP A 1 90 ? 6.982 -10.979 -13.619 1.00 91.81 90 ASP A N 1
ATOM 669 C CA . ASP A 1 90 ? 5.968 -9.985 -13.945 1.00 91.81 90 ASP A CA 1
ATOM 670 C C . ASP A 1 90 ? 5.516 -9.240 -12.691 1.00 91.81 90 ASP A C 1
ATOM 672 O O . ASP A 1 90 ? 5.213 -9.831 -11.653 1.00 91.81 90 ASP A O 1
ATOM 676 N N . VAL A 1 91 ? 5.457 -7.916 -12.803 1.00 93.56 91 VAL A N 1
ATOM 677 C CA . VAL A 1 91 ? 5.022 -7.004 -11.746 1.00 93.56 91 VAL A CA 1
ATOM 678 C C . VAL A 1 91 ? 4.117 -5.924 -12.317 1.00 93.56 91 VAL A C 1
ATOM 680 O O . VAL A 1 91 ? 4.192 -5.556 -13.491 1.00 93.56 91 VAL A O 1
ATOM 683 N N . LEU A 1 92 ? 3.267 -5.363 -11.461 1.00 93.75 92 LEU A N 1
ATOM 684 C CA . LEU A 1 92 ? 2.585 -4.118 -11.781 1.00 93.75 92 LEU A CA 1
ATOM 685 C C . LEU A 1 92 ? 3.589 -2.975 -11.647 1.00 93.75 92 LEU A C 1
ATOM 687 O O . LEU A 1 92 ? 4.274 -2.853 -10.634 1.00 93.75 92 LEU A O 1
ATOM 691 N N . VAL A 1 93 ? 3.659 -2.109 -12.652 1.00 93.56 93 VAL A N 1
ATOM 692 C CA . VAL A 1 93 ? 4.571 -0.963 -12.681 1.00 93.56 93 VAL A CA 1
ATOM 693 C C . VAL A 1 93 ? 3.820 0.349 -12.783 1.00 93.56 93 VAL A C 1
ATOM 695 O O . VAL A 1 93 ? 2.826 0.470 -13.497 1.00 93.56 93 VAL A O 1
ATOM 698 N N . ARG A 1 94 ? 4.350 1.373 -12.114 1.00 92.56 94 ARG A N 1
ATOM 699 C CA . ARG A 1 94 ? 3.900 2.759 -12.235 1.00 92.56 94 ARG A CA 1
ATOM 700 C C . ARG A 1 94 ? 4.858 3.542 -13.122 1.00 92.56 94 ARG A C 1
ATOM 702 O O . ARG A 1 94 ? 6.010 3.792 -12.746 1.00 92.56 94 ARG A O 1
ATOM 709 N N . LYS A 1 95 ? 4.356 3.998 -14.265 1.00 88.31 95 LYS A N 1
ATOM 710 C CA . LYS A 1 95 ? 5.090 4.784 -15.261 1.00 88.31 95 LYS A CA 1
ATOM 711 C C . LYS A 1 95 ? 4.665 6.248 -15.200 1.00 88.31 95 LYS A C 1
ATOM 713 O O . LYS A 1 95 ? 3.490 6.546 -14.984 1.00 88.31 95 LYS A O 1
ATOM 718 N N . GLN A 1 96 ? 5.606 7.162 -15.421 1.00 84.62 96 GLN A N 1
ATOM 719 C CA . GLN A 1 96 ? 5.324 8.598 -15.468 1.00 84.62 96 GLN A CA 1
ATOM 720 C C . GLN A 1 96 ? 5.704 9.200 -16.821 1.00 84.62 96 GLN A C 1
ATOM 722 O O . GLN A 1 96 ? 6.819 9.005 -17.306 1.00 84.62 96 GLN A O 1
ATOM 727 N N . TRP A 1 97 ? 4.791 9.984 -17.399 1.00 79.88 97 TRP A N 1
ATOM 728 C CA . TRP A 1 97 ? 5.057 10.799 -18.583 1.00 79.88 97 TRP A CA 1
ATOM 729 C C . TRP A 1 97 ? 4.496 12.211 -18.393 1.00 79.88 97 TRP A C 1
ATOM 731 O O . TRP A 1 97 ? 3.287 12.434 -18.449 1.00 79.88 97 TRP A O 1
ATOM 741 N N . GLY A 1 98 ? 5.388 13.176 -18.151 1.00 82.38 98 GLY A N 1
ATOM 742 C CA . GLY A 1 98 ? 4.987 14.518 -17.727 1.00 82.38 98 GLY A CA 1
ATOM 743 C C . GLY A 1 98 ? 4.237 14.459 -16.394 1.00 82.38 98 GLY A C 1
ATOM 744 O O . GLY A 1 98 ? 4.711 13.834 -15.444 1.00 82.38 98 GLY A O 1
ATOM 745 N N . GLU A 1 99 ? 3.053 15.067 -16.354 1.00 79.94 99 GLU A N 1
ATOM 746 C CA . GLU A 1 99 ? 2.141 15.034 -15.199 1.00 79.94 99 GLU A CA 1
ATOM 747 C C . GLU A 1 99 ? 1.247 13.778 -15.168 1.00 79.94 99 GLU A C 1
ATOM 749 O O . GLU A 1 99 ? 0.540 13.538 -14.191 1.00 79.94 99 GLU A O 1
ATOM 754 N N . ALA A 1 100 ? 1.243 12.968 -16.233 1.00 81.19 100 ALA A N 1
ATOM 755 C CA . ALA A 1 100 ? 0.372 11.804 -16.333 1.00 81.19 100 ALA A CA 1
ATOM 756 C C . ALA A 1 100 ? 1.012 10.551 -15.716 1.00 81.19 100 ALA A C 1
ATOM 758 O O . ALA A 1 100 ? 2.202 10.267 -15.903 1.00 81.19 100 ALA A O 1
ATOM 759 N N . VAL A 1 101 ? 0.184 9.785 -15.003 1.00 85.31 101 VAL A N 1
ATOM 760 C CA . VAL A 1 101 ? 0.549 8.539 -14.322 1.00 85.31 101 VAL A CA 1
ATOM 761 C C . VAL A 1 101 ? -0.171 7.379 -14.989 1.00 85.31 101 VAL A C 1
ATOM 763 O O . VAL A 1 101 ? -1.386 7.428 -15.174 1.00 85.31 101 VAL A O 1
ATOM 766 N N . TYR A 1 102 ? 0.580 6.332 -15.311 1.00 85.00 102 TYR A N 1
ATOM 767 C CA . TYR A 1 102 ? 0.077 5.128 -15.962 1.00 85.00 102 TYR A CA 1
ATOM 768 C C . TYR A 1 102 ? 0.478 3.889 -15.162 1.00 85.00 102 TYR A C 1
ATOM 770 O O . TYR A 1 102 ? 1.532 3.878 -14.521 1.00 85.00 102 TYR A O 1
ATOM 778 N N . HIS A 1 103 ? -0.344 2.846 -15.247 1.00 89.62 103 HIS A N 1
ATOM 779 C CA . HIS A 1 103 ? -0.049 1.526 -14.695 1.00 89.62 103 HIS A CA 1
ATOM 780 C C . HIS A 1 103 ? -0.021 0.496 -15.823 1.00 89.62 103 HIS A C 1
ATOM 782 O O . HIS A 1 103 ? -0.762 0.637 -16.796 1.00 89.62 103 HIS A O 1
ATOM 788 N N . ASP A 1 104 ? 0.850 -0.500 -15.707 1.00 89.44 104 ASP A N 1
ATOM 789 C CA . ASP A 1 104 ? 0.995 -1.587 -16.679 1.00 89.44 104 ASP A CA 1
ATOM 790 C C . ASP A 1 104 ? 1.544 -2.843 -15.992 1.00 89.44 104 ASP A C 1
ATOM 792 O O . ASP A 1 104 ? 2.044 -2.750 -14.871 1.00 89.44 104 ASP A O 1
ATOM 796 N N . VAL A 1 105 ? 1.502 -3.982 -16.679 1.00 92.06 105 VAL A N 1
ATOM 797 C CA . VAL A 1 105 ? 2.250 -5.185 -16.296 1.00 92.06 105 VAL A CA 1
ATOM 798 C C . VAL A 1 105 ? 3.560 -5.211 -17.078 1.00 92.06 105 VAL A C 1
ATOM 800 O O . VAL A 1 105 ? 3.573 -5.088 -18.306 1.00 92.06 105 VAL A O 1
ATOM 803 N N . ALA A 1 106 ? 4.673 -5.332 -16.366 1.00 93.50 106 ALA A N 1
ATOM 804 C CA . ALA A 1 106 ? 6.006 -5.352 -16.951 1.00 93.50 106 ALA A CA 1
ATOM 805 C C . ALA A 1 106 ? 6.937 -6.267 -16.156 1.00 93.50 106 ALA A C 1
ATOM 807 O O . ALA A 1 106 ? 6.720 -6.486 -14.967 1.00 93.50 106 ALA A O 1
ATOM 808 N N . GLY A 1 107 ? 8.000 -6.733 -16.806 1.00 92.81 107 GLY A N 1
ATOM 809 C CA . GLY A 1 107 ? 9.094 -7.448 -16.157 1.00 92.81 107 GLY A CA 1
ATOM 810 C C . GLY A 1 107 ? 10.434 -6.754 -16.375 1.00 92.81 107 GLY A C 1
ATOM 811 O O . GLY A 1 107 ? 10.583 -5.911 -17.267 1.00 92.81 107 GLY A O 1
ATOM 812 N N . LEU A 1 108 ? 11.408 -7.086 -15.526 1.00 92.88 108 LEU A N 1
ATOM 813 C CA . LEU A 1 108 ? 12.787 -6.620 -15.655 1.00 92.88 108 LEU A CA 1
ATOM 814 C C . LEU A 1 108 ? 13.619 -7.699 -16.362 1.00 92.88 108 LEU A C 1
ATOM 816 O O . LEU A 1 108 ? 13.968 -8.712 -15.757 1.00 92.88 108 LEU A O 1
ATOM 820 N N . PHE A 1 109 ? 13.963 -7.473 -17.628 1.00 89.69 109 PHE A N 1
ATOM 821 C CA . PHE A 1 109 ? 14.707 -8.413 -18.469 1.00 89.69 109 PHE A CA 1
ATOM 822 C C . PHE A 1 109 ? 16.028 -7.785 -18.896 1.00 89.69 109 PHE A C 1
ATOM 824 O O . PHE A 1 109 ? 16.069 -6.657 -19.370 1.00 89.69 109 PHE A O 1
ATOM 831 N N . HIS A 1 110 ? 17.144 -8.487 -18.686 1.00 88.31 110 HIS A N 1
ATOM 832 C CA . HIS A 1 110 ? 18.482 -7.991 -19.049 1.00 88.31 110 HIS A CA 1
ATOM 833 C C . HIS A 1 110 ? 18.829 -6.581 -18.505 1.00 88.31 110 HIS A C 1
ATOM 835 O O . HIS A 1 110 ? 19.697 -5.901 -19.047 1.00 88.31 110 HIS A O 1
ATOM 841 N N . GLY A 1 111 ? 18.188 -6.151 -17.409 1.00 87.69 111 GLY A N 1
ATOM 842 C CA . GLY A 1 111 ? 18.362 -4.819 -16.815 1.00 87.69 111 GLY A CA 1
ATOM 843 C C . GLY A 1 111 ? 17.479 -3.718 -17.416 1.00 87.69 111 GLY A C 1
ATOM 844 O O . GLY A 1 111 ? 17.578 -2.569 -16.987 1.00 87.69 111 GLY A O 1
ATOM 845 N N . GLU A 1 112 ? 16.601 -4.053 -18.360 1.00 90.81 112 GLU A N 1
ATOM 846 C CA . GLU A 1 112 ? 15.636 -3.144 -18.971 1.00 90.81 112 GLU A CA 1
ATOM 847 C C . GLU A 1 112 ? 14.199 -3.554 -18.623 1.00 90.81 112 GLU A C 1
ATOM 849 O O . GLU A 1 112 ? 13.883 -4.725 -18.419 1.00 90.81 112 GLU A O 1
ATOM 854 N N . TRP A 1 113 ? 13.315 -2.564 -18.505 1.00 93.25 113 TRP A N 1
ATOM 855 C CA . TRP A 1 113 ? 11.896 -2.806 -18.252 1.00 93.25 113 TRP A CA 1
ATOM 856 C C . TRP A 1 113 ? 11.173 -3.085 -19.569 1.00 93.25 113 TRP A C 1
ATOM 858 O O . TRP A 1 113 ? 11.167 -2.223 -20.450 1.00 93.25 113 TRP A O 1
ATOM 868 N N . GLU A 1 114 ? 10.478 -4.214 -19.671 1.00 92.56 114 GLU A N 1
ATOM 869 C CA . GLU A 1 114 ? 9.693 -4.596 -20.852 1.00 92.56 114 GLU A CA 1
ATOM 870 C C . GLU A 1 114 ? 8.210 -4.741 -20.494 1.00 92.56 114 GLU A C 1
ATOM 872 O O . GLU A 1 114 ? 7.865 -5.315 -19.463 1.00 92.56 114 GLU A O 1
ATOM 877 N N . SER A 1 115 ? 7.320 -4.177 -21.318 1.00 88.25 115 SER A N 1
ATOM 878 C CA . SER A 1 115 ? 5.869 -4.309 -21.137 1.00 88.25 115 SER A CA 1
ATOM 879 C C . SER A 1 115 ? 5.396 -5.671 -21.630 1.00 88.25 115 SER A C 1
ATOM 881 O O . SER A 1 115 ? 5.651 -6.040 -22.777 1.00 88.25 115 SER A O 1
ATOM 883 N N . GLN A 1 116 ? 4.615 -6.372 -20.807 1.00 83.94 116 GLN A N 1
ATOM 884 C CA . GLN A 1 116 ? 3.996 -7.639 -21.207 1.00 83.94 116 GLN A CA 1
ATOM 885 C C . GLN A 1 116 ? 2.869 -7.444 -22.226 1.00 83.94 116 GLN A C 1
ATOM 887 O O . GLN A 1 116 ? 2.612 -8.307 -23.064 1.00 83.94 116 GLN A O 1
ATOM 892 N N . VAL A 1 117 ? 2.187 -6.297 -22.181 1.00 77.50 117 VAL A N 1
ATOM 893 C CA . VAL A 1 117 ? 1.013 -6.040 -23.024 1.00 77.50 117 VAL A CA 1
ATOM 894 C C . VAL A 1 117 ? 1.420 -5.711 -24.457 1.00 77.50 117 VAL A C 1
ATOM 896 O O . VAL A 1 117 ? 0.790 -6.182 -25.405 1.00 77.50 117 VAL A O 1
ATOM 899 N N . SER A 1 118 ? 2.463 -4.900 -24.632 1.00 74.00 118 SER A N 1
ATOM 900 C CA . SER A 1 118 ? 2.924 -4.460 -25.952 1.00 74.00 118 SER A CA 1
ATOM 901 C C . SER A 1 118 ? 4.166 -5.190 -26.464 1.00 74.00 118 SER A C 1
ATOM 903 O O . SER A 1 118 ? 4.517 -4.987 -27.627 1.00 74.00 118 SER A O 1
ATOM 905 N N . GLN A 1 119 ? 4.789 -6.056 -25.649 1.00 72.50 119 GLN A N 1
ATOM 906 C CA . GLN A 1 119 ? 6.010 -6.810 -25.983 1.00 72.50 119 GLN A CA 1
ATOM 907 C C . GLN A 1 119 ? 7.155 -5.900 -26.466 1.00 72.50 119 GLN A C 1
ATOM 909 O O . GLN A 1 119 ? 7.984 -6.287 -27.290 1.00 72.50 119 GLN A O 1
ATOM 914 N N . ASP A 1 120 ? 7.164 -4.655 -25.987 1.00 76.62 120 ASP A N 1
ATOM 915 C CA . ASP A 1 120 ? 8.186 -3.654 -26.255 1.00 76.62 120 ASP A CA 1
ATOM 916 C C . ASP A 1 120 ? 8.725 -3.063 -24.946 1.00 76.62 120 ASP A C 1
ATOM 918 O O . ASP A 1 120 ? 8.135 -3.191 -23.868 1.00 76.62 120 ASP A O 1
ATOM 922 N N . GLY A 1 121 ? 9.881 -2.403 -25.038 1.00 81.06 121 GLY A N 1
ATOM 923 C CA . GLY A 1 121 ? 10.477 -1.718 -23.897 1.00 81.06 121 GLY A CA 1
ATOM 924 C C . GLY A 1 121 ? 9.532 -0.665 -23.312 1.00 81.06 121 GLY A C 1
ATOM 925 O O . GLY A 1 121 ? 8.823 0.049 -24.030 1.00 81.06 121 GLY A O 1
ATOM 926 N N . CYS A 1 122 ? 9.548 -0.518 -21.988 1.00 84.75 122 CYS A N 1
ATOM 927 C CA . CYS A 1 122 ? 8.788 0.515 -21.300 1.00 84.75 122 CYS A CA 1
ATOM 928 C C . CYS A 1 122 ? 9.278 1.905 -21.730 1.00 84.75 122 CYS A C 1
ATOM 930 O O . CYS A 1 122 ? 10.312 2.392 -21.283 1.00 84.75 122 CYS A O 1
ATOM 932 N N . LYS A 1 123 ? 8.485 2.587 -22.566 1.00 80.19 123 LYS A N 1
ATOM 933 C CA . LYS A 1 123 ? 8.809 3.907 -23.154 1.00 80.19 123 LYS A CA 1
ATOM 934 C C . LYS A 1 123 ? 8.950 5.048 -22.142 1.00 80.19 123 LYS A C 1
ATOM 936 O O . LYS A 1 123 ? 9.336 6.157 -22.509 1.00 80.19 123 LYS A O 1
ATOM 941 N N . HIS A 1 124 ? 8.593 4.805 -20.888 1.00 84.50 124 HIS A N 1
ATOM 942 C CA . HIS A 1 124 ? 8.534 5.800 -19.829 1.00 84.50 124 HIS A CA 1
ATOM 943 C C . HIS A 1 124 ? 9.229 5.284 -18.581 1.00 84.50 124 HIS A C 1
ATOM 945 O O . HIS A 1 124 ? 9.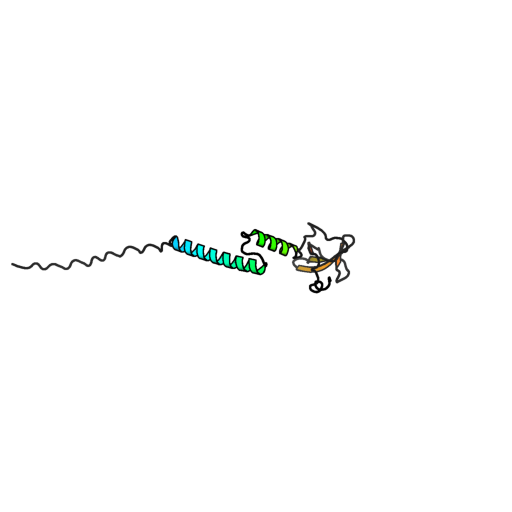279 4.078 -18.340 1.00 84.50 124 HIS A O 1
ATOM 951 N N . THR A 1 125 ? 9.702 6.217 -17.760 1.00 89.38 125 THR A N 1
ATOM 952 C CA . THR A 1 125 ? 10.387 5.895 -16.515 1.00 89.38 125 THR A CA 1
ATOM 953 C C . THR A 1 125 ? 9.441 5.163 -15.572 1.00 89.38 125 THR A C 1
ATOM 955 O O . THR A 1 125 ? 8.440 5.724 -15.111 1.00 89.38 125 THR A O 1
ATOM 958 N N . VAL A 1 126 ? 9.774 3.907 -15.283 1.00 92.81 126 VAL A N 1
ATOM 959 C CA . VAL A 1 126 ? 9.170 3.147 -14.191 1.00 92.81 126 VAL A CA 1
ATOM 960 C C . VAL A 1 126 ? 9.693 3.731 -12.883 1.00 92.81 126 VAL A C 1
ATOM 962 O O . VAL A 1 126 ? 10.897 3.864 -12.689 1.00 92.81 126 VAL A O 1
ATOM 965 N N . THR A 1 127 ? 8.775 4.134 -12.010 1.00 93.75 127 THR A N 1
ATOM 966 C CA . THR A 1 127 ? 9.105 4.800 -10.736 1.00 93.75 127 THR A CA 1
ATOM 967 C C . THR A 1 127 ? 8.889 3.885 -9.540 1.00 93.75 127 THR A C 1
ATOM 969 O O . THR A 1 127 ? 9.637 3.955 -8.570 1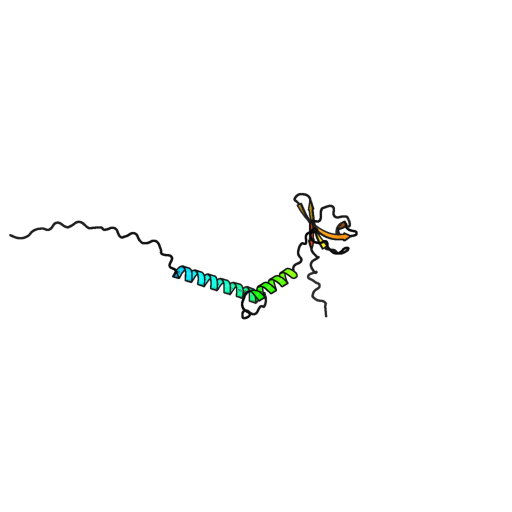.00 93.75 127 THR A O 1
ATOM 972 N N . HIS A 1 128 ? 7.869 3.033 -9.614 1.00 95.06 128 HIS A N 1
ATOM 973 C CA . HIS A 1 128 ? 7.497 2.091 -8.568 1.00 95.06 128 HIS A CA 1
ATOM 974 C C . HIS A 1 128 ? 7.022 0.795 -9.213 1.00 95.06 128 HIS A C 1
ATOM 976 O O . HIS A 1 128 ? 6.521 0.815 -10.343 1.00 95.06 128 HIS A O 1
ATOM 982 N N . TRP A 1 129 ? 7.133 -0.299 -8.476 1.00 95.06 129 TRP A N 1
ATOM 983 C CA . TRP A 1 129 ? 6.592 -1.598 -8.848 1.00 95.06 129 TRP A CA 1
ATOM 984 C C . TRP A 1 129 ? 5.879 -2.236 -7.657 1.00 95.06 129 TRP A C 1
ATOM 986 O O . TRP A 1 129 ? 6.108 -1.843 -6.519 1.00 95.06 129 TRP A O 1
ATOM 996 N N . MET A 1 130 ? 4.999 -3.193 -7.909 1.00 94.44 130 MET A N 1
ATOM 997 C CA . MET A 1 130 ? 4.394 -4.027 -6.874 1.00 94.44 130 MET A CA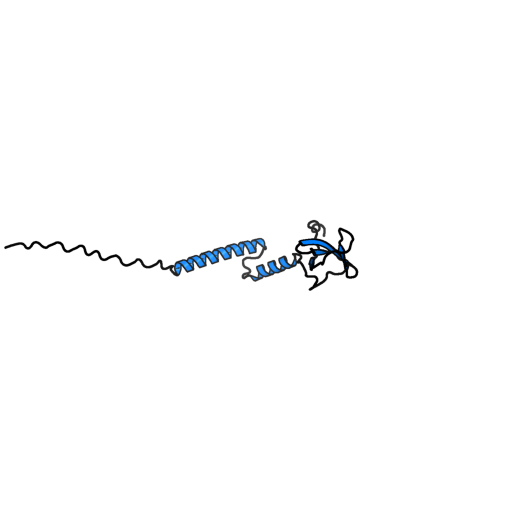 1
ATOM 998 C C . MET A 1 130 ? 4.252 -5.461 -7.403 1.00 94.44 130 MET A C 1
ATOM 1000 O O . MET A 1 130 ? 3.999 -5.632 -8.603 1.00 94.44 130 MET A O 1
ATOM 1004 N N . PRO A 1 131 ? 4.397 -6.487 -6.547 1.00 91.62 131 PRO A N 1
ATOM 1005 C CA . PRO A 1 131 ? 4.064 -7.859 -6.916 1.00 91.62 131 PRO A CA 1
ATOM 1006 C C . PRO A 1 131 ? 2.651 -7.943 -7.501 1.00 91.62 131 PRO A C 1
ATOM 1008 O O . PRO A 1 131 ? 1.762 -7.191 -7.083 1.00 91.62 131 PRO A O 1
ATOM 1011 N N . LEU A 1 132 ? 2.436 -8.850 -8.458 1.00 88.75 132 LEU A N 1
ATOM 1012 C CA . LEU A 1 132 ? 1.082 -9.114 -8.937 1.00 88.75 132 LEU A CA 1
ATOM 1013 C C . LEU A 1 132 ? 0.223 -9.628 -7.770 1.00 88.75 132 LEU A C 1
ATOM 1015 O O . LEU A 1 132 ? 0.687 -10.479 -7.007 1.00 88.75 132 LEU A O 1
ATOM 1019 N N . PRO A 1 133 ? -1.008 -9.116 -7.601 1.00 80.31 133 PRO A N 1
ATOM 1020 C CA . PRO A 1 133 ? -1.927 -9.679 -6.626 1.00 80.31 133 PRO A CA 1
ATOM 1021 C C . PRO A 1 133 ? -2.235 -11.132 -6.998 1.00 80.31 133 PRO A C 1
ATOM 1023 O O . PRO A 1 133 ? -2.353 -11.459 -8.180 1.00 80.31 133 PRO A O 1
ATOM 1026 N N . VAL A 1 134 ? -2.372 -11.987 -5.985 1.00 76.31 134 VAL A N 1
ATOM 1027 C CA . VAL A 1 134 ? -2.823 -13.372 -6.169 1.00 76.31 134 VAL A CA 1
ATOM 1028 C C . VAL A 1 134 ? -4.201 -13.349 -6.831 1.00 76.31 134 VAL A C 1
ATOM 1030 O O . VAL A 1 134 ? -5.044 -12.516 -6.482 1.00 76.31 134 VAL A O 1
ATOM 1033 N N . ASP A 1 135 ? -4.420 -14.228 -7.810 1.00 73.31 135 ASP A N 1
ATOM 1034 C CA . ASP A 1 135 ? -5.713 -14.325 -8.480 1.00 73.31 135 ASP A CA 1
ATOM 1035 C C . ASP A 1 135 ? -6.786 -14.723 -7.444 1.00 73.31 135 ASP A C 1
ATOM 1037 O O . ASP A 1 135 ? -6.614 -15.724 -6.739 1.00 73.31 135 ASP A O 1
ATOM 1041 N N . PRO A 1 136 ? -7.899 -13.973 -7.324 1.00 68.06 136 PRO A N 1
ATOM 1042 C CA . PRO A 1 136 ? -8.953 -14.261 -6.351 1.00 68.06 136 PRO A CA 1
ATOM 1043 C C . PRO A 1 136 ? -9.607 -15.647 -6.510 1.00 68.06 136 PRO A C 1
ATOM 1045 O O . PRO A 1 136 ? -10.399 -16.042 -5.654 1.00 68.06 136 PRO A O 1
ATOM 1048 N N . HIS A 1 137 ? -9.320 -16.393 -7.583 1.00 63.22 137 HIS A N 1
ATOM 1049 C CA . HIS A 1 137 ? -9.881 -17.722 -7.834 1.00 63.22 137 HIS A CA 1
ATOM 1050 C C . HIS A 1 137 ? -8.971 -18.915 -7.482 1.00 63.22 137 HIS A C 1
ATOM 1052 O O . HIS A 1 137 ? -9.422 -20.054 -7.619 1.00 63.22 137 HIS A O 1
ATOM 1058 N N . GLU A 1 138 ? -7.741 -18.714 -6.997 1.00 56.72 138 GLU A N 1
ATOM 1059 C CA . GLU A 1 138 ? -6.788 -19.822 -6.778 1.00 56.72 138 GLU A CA 1
ATOM 1060 C C . GLU A 1 138 ? -6.776 -20.431 -5.357 1.00 56.72 138 GLU A C 1
ATOM 1062 O O . GLU A 1 138 ? -6.164 -21.477 -5.146 1.00 56.72 138 GLU A O 1
ATOM 1067 N N . GLU A 1 139 ? -7.522 -19.890 -4.387 1.00 54.06 139 GLU A N 1
ATOM 1068 C CA . GLU A 1 139 ? -7.520 -20.409 -3.001 1.00 54.06 139 GLU A CA 1
ATOM 1069 C C . GLU A 1 139 ? -8.327 -21.709 -2.773 1.00 54.06 139 GLU A C 1
ATOM 1071 O O . GLU A 1 139 ? -8.296 -22.269 -1.679 1.00 54.06 139 GLU A O 1
ATOM 1076 N N . GLN A 1 140 ? -9.034 -22.249 -3.776 1.00 44.94 140 GLN A N 1
ATOM 1077 C CA . GLN A 1 140 ? -9.907 -23.429 -3.597 1.00 44.94 140 GLN A CA 1
ATOM 1078 C C . GLN A 1 140 ? -9.336 -24.767 -4.092 1.00 44.94 140 GLN A C 1
ATOM 1080 O O . GLN A 1 140 ? -10.097 -25.722 -4.252 1.00 44.94 140 GLN A O 1
ATOM 1085 N N . ASN A 1 141 ? -8.027 -24.890 -4.338 1.00 40.69 141 ASN A N 1
ATOM 1086 C CA . ASN A 1 141 ? -7.476 -26.166 -4.807 1.00 40.69 141 ASN A CA 1
ATOM 1087 C C . ASN A 1 141 ? -6.102 -26.533 -4.230 1.00 40.69 141 ASN A C 1
ATOM 1089 O O . ASN A 1 141 ? -5.175 -26.823 -4.978 1.00 40.69 141 ASN A O 1
ATOM 1093 N N . ASN A 1 142 ? -5.995 -26.589 -2.902 1.00 41.22 142 ASN A N 1
ATOM 1094 C CA . ASN A 1 142 ? -4.985 -27.413 -2.235 1.00 41.22 142 ASN A CA 1
ATOM 1095 C C . ASN A 1 142 ? -5.681 -28.351 -1.240 1.00 41.22 142 ASN A C 1
ATOM 1097 O O . ASN A 1 142 ? -6.013 -27.956 -0.122 1.00 41.22 142 ASN A O 1
ATOM 1101 N N . GLY A 1 143 ? -5.949 -29.575 -1.705 1.00 36.69 143 GLY A N 1
ATOM 1102 C CA . GLY A 1 143 ? -6.315 -30.732 -0.884 1.00 36.69 143 GLY A CA 1
ATOM 1103 C C . GLY A 1 143 ? -5.108 -31.578 -0.503 1.00 36.69 143 GLY A C 1
ATOM 1104 O O . GLY A 1 143 ? -4.039 -31.410 -1.133 1.00 36.69 143 GLY A O 1
#

Foldseek 3Di:
DDDDDDDDDDDPPDDDPPDDDPPCDVVVVVVVVVVVVVVVLVVVVVLCVVLVHDSVPDDCVVVVVSVVVVVVLDWDWAFVVRDDDDAPAWWWFWFDDPPDIDIAIWGQHPNFIAGPVVRGGDPGDTTIITHDRDDPPPPPDDD

Secondary structure (DSSP, 8-state):
-----PPPPP---PPPPPPPP----HHHHHHHHHHHHHHHHHHHHHHHHHTT--GGG-SSHHHHHHHHHHHHHS--PEETTT-PPPTT-EEEEEEEETTEEEEEEEEEETTEEEETTTSSB-SSEEEEEEEPPPPTT-TT---

Sequence (143 aa):
MSPYDPRPEGLNTQPAPPSAPPQIGANDELAKMTRMFGAAYADLGLINEALDLDPDDGGAEPILEAIAELKAQVPQWIPVSEQLPEPEIDVLVRKQWGEAVYHDVAGLFHGEWESQVSQDGCKHTVTHWMPLPVDPHEEQNNG

InterPro domains:
  IPR007539 Domain of unknown function DUF551 [PF04448] (76-136)